Protein AF-A0A7K6AFL2-F1 (afdb_monomer)

Mean predicted aligned error: 3.02 Å

Organism: Onychorhynchus coronatus (NCBI:txid360224)

pLDDT: mean 95.3, std 4.31, range [72.88, 98.69]

Secondary structure (DSSP, 8-state):
-HHHHHHHHHHHHHTT-SEEEEE-TT-----TTHHHHHHHT--SEE------STT--SEES-B-TTS-B---TTHHHHHTTSS-S----SEE-SEEEEETTSGGGGG--SSS--

Radius of gyration: 14.6 Å; Cα contacts (8 Å, |Δi|>4): 132; chains: 1; bounding box: 33×28×31 Å

Structure (mmCIF, N/CA/C/O backbone):
data_AF-A0A7K6AFL2-F1
#
_entry.id   AF-A0A7K6AFL2-F1
#
loop_
_atom_site.group_PDB
_atom_site.id
_atom_site.type_symbol
_atom_site.label_atom_id
_atom_site.label_alt_id
_atom_site.label_comp_id
_atom_site.label_asym_id
_atom_site.label_entity_id
_atom_site.label_seq_id
_atom_site.pdbx_PDB_ins_code
_atom_site.Cartn_x
_atom_site.Cartn_y
_atom_site.Cartn_z
_atom_site.occupancy
_atom_site.B_iso_or_equiv
_atom_site.auth_seq_id
_atom_site.auth_comp_id
_atom_site.auth_asym_id
_atom_site.auth_atom_id
_atom_site.pdbx_PDB_model_num
ATOM 1 N N . VAL A 1 1 ? 6.736 14.160 7.336 1.00 81.75 1 VAL A N 1
ATOM 2 C CA . VAL A 1 1 ? 5.771 13.287 6.616 1.00 81.75 1 VAL A CA 1
ATOM 3 C C . VAL A 1 1 ? 5.191 12.183 7.500 1.00 81.75 1 VAL A C 1
ATOM 5 O O . VAL A 1 1 ? 3.976 12.092 7.558 1.00 81.75 1 VAL A O 1
ATOM 8 N N . MET A 1 2 ? 5.988 11.381 8.224 1.00 93.44 2 MET A N 1
ATOM 9 C CA . MET A 1 2 ? 5.443 10.270 9.039 1.00 93.44 2 MET A CA 1
ATOM 10 C C . MET A 1 2 ? 4.409 10.698 10.095 1.00 93.44 2 MET A C 1
ATOM 12 O O . M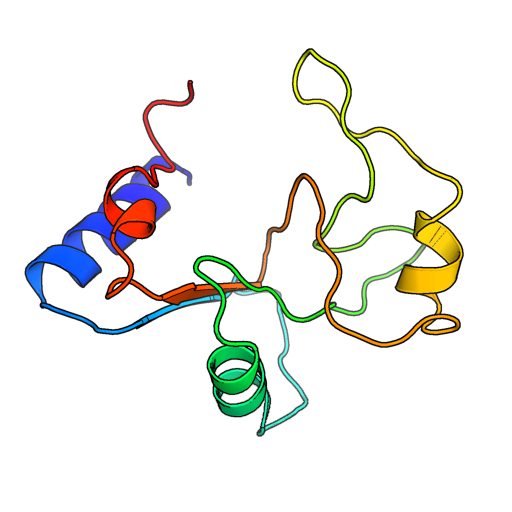ET A 1 2 ? 3.398 10.026 10.249 1.00 93.44 2 MET A O 1
ATOM 16 N N . ARG A 1 3 ? 4.593 11.860 10.738 1.00 96.19 3 ARG A N 1
ATOM 17 C CA . ARG A 1 3 ? 3.586 12.448 11.641 1.00 96.19 3 ARG A CA 1
ATOM 18 C C . ARG A 1 3 ? 2.236 12.702 10.960 1.00 96.19 3 ARG A C 1
ATOM 20 O O . ARG A 1 3 ? 1.217 12.324 11.508 1.00 96.19 3 ARG A O 1
ATOM 27 N N . LEU A 1 4 ? 2.233 13.240 9.739 1.00 96.31 4 LEU A N 1
ATOM 28 C CA . LEU A 1 4 ? 0.999 13.482 8.979 1.00 96.31 4 LEU A CA 1
ATOM 29 C C . LEU A 1 4 ? 0.300 12.168 8.596 1.00 96.31 4 LEU A C 1
ATOM 31 O O . LEU A 1 4 ? -0.922 12.081 8.644 1.00 96.31 4 LEU A O 1
ATOM 35 N N . ARG A 1 5 ? 1.065 11.118 8.253 1.00 96.38 5 ARG A N 1
ATOM 36 C CA . ARG A 1 5 ? 0.492 9.779 8.024 1.00 96.38 5 ARG A CA 1
ATOM 37 C C . ARG A 1 5 ? -0.108 9.191 9.303 1.00 96.38 5 ARG A C 1
ATOM 39 O O . ARG A 1 5 ? -1.152 8.553 9.230 1.00 96.38 5 ARG A O 1
ATOM 46 N N . GLN A 1 6 ? 0.517 9.430 10.458 1.00 97.69 6 GLN A N 1
ATOM 47 C CA . GLN A 1 6 ? -0.046 9.046 11.753 1.00 97.69 6 GLN A CA 1
ATOM 48 C C . GLN A 1 6 ? -1.343 9.805 12.050 1.00 97.69 6 GLN A C 1
ATOM 50 O O . GLN A 1 6 ? -2.332 9.181 12.405 1.00 97.69 6 GLN A O 1
ATOM 55 N N . GLU A 1 7 ? -1.365 11.124 11.861 1.00 98.00 7 GLU A N 1
ATOM 56 C CA . GLU A 1 7 ? -2.561 11.953 12.068 1.00 98.00 7 GLU A CA 1
ATOM 57 C C . GLU A 1 7 ? -3.722 11.499 11.169 1.00 98.00 7 GLU A C 1
ATOM 59 O O . GLU A 1 7 ? -4.847 11.367 11.644 1.00 98.00 7 GLU A O 1
ATOM 64 N N . ALA A 1 8 ? -3.449 11.162 9.904 1.00 97.94 8 ALA A N 1
ATOM 65 C CA . ALA A 1 8 ? -4.449 10.591 9.001 1.00 97.94 8 ALA A CA 1
ATOM 66 C C . ALA A 1 8 ? -4.963 9.215 9.471 1.00 97.94 8 ALA A C 1
ATOM 68 O O . ALA A 1 8 ? -6.159 8.940 9.368 1.00 97.94 8 ALA A O 1
ATOM 69 N N . LEU A 1 9 ? -4.082 8.358 10.001 1.00 98.06 9 LEU A N 1
ATOM 70 C CA . LEU A 1 9 ? -4.464 7.061 10.564 1.00 98.06 9 LEU A CA 1
ATOM 71 C C . LEU A 1 9 ? -5.369 7.221 11.794 1.00 98.06 9 LEU A C 1
ATOM 73 O O . LEU A 1 9 ? -6.395 6.546 11.883 1.00 98.06 9 LEU A O 1
A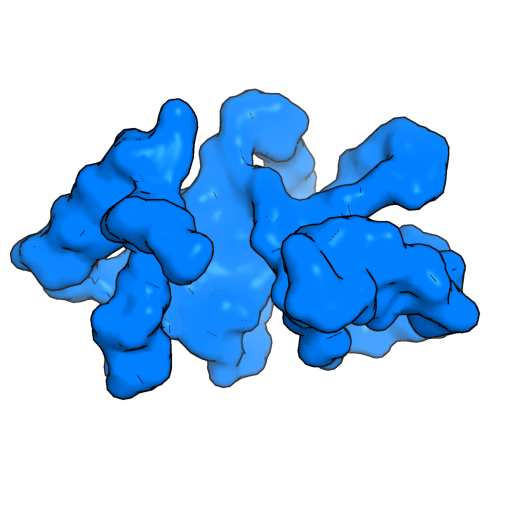TOM 77 N N . GLU A 1 10 ? -5.027 8.127 12.711 1.00 98.12 10 GLU A N 1
ATOM 78 C CA . GLU A 1 10 ? -5.855 8.412 13.888 1.00 98.12 10 GLU A CA 1
ATOM 79 C C . GLU A 1 10 ? -7.198 9.039 13.508 1.00 98.12 10 GLU A C 1
ATOM 81 O O . GLU A 1 10 ? -8.234 8.633 14.032 1.00 98.12 10 GLU A O 1
ATOM 86 N N . ALA A 1 11 ? -7.211 9.965 12.546 1.00 98.44 11 ALA A N 1
ATOM 87 C CA . ALA A 1 11 ? -8.450 10.551 12.044 1.00 98.44 11 ALA A CA 1
ATOM 88 C C . ALA A 1 11 ? -9.377 9.485 11.436 1.00 98.44 11 ALA A C 1
ATOM 90 O O . ALA A 1 11 ? -10.563 9.444 11.760 1.00 98.44 11 ALA A O 1
ATOM 91 N N . ALA A 1 12 ? -8.841 8.574 10.617 1.00 98.31 12 ALA A N 1
ATOM 92 C CA . ALA A 1 12 ? -9.622 7.485 10.030 1.00 98.31 12 ALA A CA 1
ATOM 93 C C . ALA A 1 12 ? -10.209 6.544 11.097 1.00 98.31 12 ALA A C 1
ATOM 95 O O . ALA A 1 12 ? -11.376 6.159 11.003 1.00 98.31 12 ALA A O 1
ATOM 96 N N . ARG A 1 13 ? -9.431 6.219 12.141 1.00 97.56 13 ARG A N 1
ATOM 97 C CA . ARG A 1 13 ? -9.910 5.440 13.296 1.00 97.56 13 ARG A CA 1
ATOM 98 C C . ARG A 1 13 ? -11.019 6.173 14.049 1.00 97.56 13 ARG A C 1
ATOM 100 O O . ARG A 1 13 ? -12.043 5.567 14.344 1.00 97.56 13 ARG A O 1
ATOM 107 N N . ALA A 1 14 ? -10.848 7.467 14.320 1.00 98.00 14 ALA A N 1
ATOM 108 C CA . ALA A 1 14 ? -11.837 8.287 15.022 1.00 98.00 14 ALA A CA 1
ATOM 109 C C . ALA A 1 14 ? -13.150 8.439 14.235 1.00 98.00 14 ALA A C 1
ATOM 111 O O . ALA A 1 14 ? -14.220 8.515 14.831 1.00 98.00 14 ALA A O 1
ATOM 112 N N . MET A 1 15 ? -13.072 8.431 12.903 1.00 97.62 15 MET A N 1
ATOM 113 C CA . MET A 1 15 ? -14.223 8.458 11.994 1.00 97.62 15 MET A CA 1
ATOM 114 C C . MET A 1 15 ? -14.893 7.091 11.787 1.00 97.62 15 MET A C 1
ATOM 116 O O . MET A 1 15 ? -15.857 7.008 11.030 1.00 97.62 15 MET A O 1
ATOM 120 N N . TRP A 1 16 ? -14.373 6.026 12.405 1.00 96.44 16 TRP A N 1
ATOM 121 C CA . TRP A 1 16 ? -14.835 4.645 12.215 1.00 96.44 16 TRP A CA 1
ATOM 122 C C . TRP A 1 16 ? -14.801 4.211 10.743 1.00 96.44 16 TRP A C 1
ATOM 124 O O . TRP A 1 16 ? -15.693 3.519 10.256 1.00 96.44 16 TRP A O 1
ATOM 134 N N . ALA A 1 17 ? -13.766 4.633 10.013 1.00 98.19 17 ALA A N 1
ATOM 135 C CA . ALA A 1 17 ? -13.569 4.198 8.640 1.00 98.19 17 ALA A CA 1
ATOM 136 C C . ALA A 1 17 ? -13.206 2.705 8.600 1.00 98.19 17 ALA A C 1
ATOM 138 O O . ALA A 1 17 ? -12.305 2.259 9.308 1.00 98.19 17 ALA A O 1
ATOM 139 N N . ASP A 1 18 ? -13.849 1.943 7.714 1.00 98.25 18 ASP A N 1
ATOM 140 C CA . ASP A 1 18 ? -13.510 0.530 7.493 1.00 98.25 18 ASP A CA 1
ATOM 141 C C . ASP A 1 18 ? -12.132 0.361 6.839 1.00 98.25 18 ASP A C 1
ATOM 143 O O . ASP A 1 18 ? -11.400 -0.596 7.103 1.00 98.25 18 ASP A O 1
ATOM 147 N N . TYR A 1 19 ? -11.778 1.307 5.969 1.00 98.44 19 TYR A N 1
ATOM 148 C CA . TYR A 1 19 ? -10.565 1.283 5.171 1.00 98.44 19 TYR A CA 1
ATOM 149 C C . TYR A 1 19 ? -9.914 2.662 5.103 1.00 98.44 19 TYR A C 1
ATOM 151 O O . TYR A 1 19 ? -10.598 3.684 5.065 1.00 98.44 19 TYR A O 1
ATOM 159 N N . LEU A 1 20 ? -8.585 2.680 4.996 1.00 98.44 20 LEU A N 1
ATOM 160 C CA . LEU A 1 20 ? -7.799 3.882 4.719 1.00 98.44 20 LEU A CA 1
ATOM 161 C C . LEU A 1 20 ? -6.854 3.618 3.546 1.00 98.44 20 LEU A C 1
ATOM 163 O O . LEU A 1 20 ? -5.969 2.767 3.635 1.00 98.44 20 LEU A O 1
ATOM 167 N N . LEU A 1 21 ? -7.037 4.351 2.447 1.00 98.31 21 LEU A N 1
ATOM 168 C CA . LEU A 1 21 ? -6.142 4.315 1.292 1.00 98.31 21 LEU A CA 1
ATOM 169 C C . LEU A 1 21 ? -5.151 5.478 1.378 1.00 98.31 21 LEU A C 1
ATOM 171 O O . LEU A 1 21 ? -5.537 6.638 1.256 1.00 98.31 21 LEU A O 1
ATOM 175 N N . PHE A 1 22 ? -3.868 5.162 1.528 1.00 98.00 22 PHE A N 1
ATOM 176 C CA . PHE A 1 22 ? -2.798 6.123 1.286 1.00 98.00 22 PHE A CA 1
ATOM 177 C C . PHE A 1 22 ? -2.455 6.141 -0.202 1.00 98.00 22 PHE A C 1
ATOM 179 O O . PHE A 1 22 ? -2.277 5.085 -0.814 1.00 98.00 22 PHE A O 1
ATOM 186 N N . LEU A 1 23 ? -2.339 7.343 -0.761 1.00 97.31 23 LEU A N 1
ATOM 187 C CA . LEU A 1 23 ? -1.95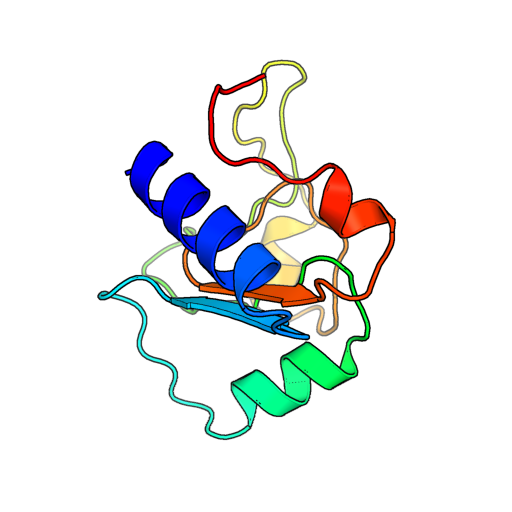8 7.591 -2.145 1.00 97.31 23 LEU A CA 1
ATOM 188 C C . LEU A 1 23 ? -1.038 8.815 -2.187 1.00 97.31 23 LEU A C 1
ATOM 190 O O . LEU A 1 23 ? -1.495 9.936 -1.971 1.00 97.31 23 LEU A O 1
ATOM 194 N N . ASP A 1 24 ? 0.251 8.594 -2.436 1.00 96.00 24 ASP A N 1
ATOM 195 C CA . ASP A 1 24 ? 1.192 9.695 -2.656 1.00 96.00 24 ASP A CA 1
ATOM 196 C C . ASP A 1 24 ? 0.860 10.441 -3.969 1.00 96.00 24 ASP A C 1
ATOM 198 O O . ASP A 1 24 ? 0.350 9.857 -4.928 1.00 96.00 24 ASP A O 1
ATOM 202 N N . ALA A 1 25 ? 1.120 11.752 -3.997 1.00 95.38 25 ALA A N 1
ATOM 203 C CA . ALA A 1 25 ? 0.660 12.663 -5.053 1.00 95.38 25 ALA A CA 1
ATOM 204 C C . ALA A 1 25 ? 1.289 12.409 -6.438 1.00 95.38 25 ALA A C 1
ATOM 206 O O . ALA A 1 25 ? 0.765 12.871 -7.449 1.00 95.38 25 ALA A O 1
ATOM 207 N N . ASP A 1 26 ? 2.407 11.691 -6.488 1.00 94.00 26 ASP A N 1
ATOM 208 C CA . ASP A 1 26 ? 3.123 11.301 -7.702 1.00 94.00 26 ASP A CA 1
ATOM 209 C C . ASP A 1 26 ? 2.699 9.924 -8.248 1.00 94.00 26 ASP A C 1
ATOM 211 O O . ASP A 1 26 ? 3.200 9.489 -9.290 1.00 94.00 26 ASP A O 1
ATOM 215 N N . ASN A 1 27 ? 1.737 9.252 -7.606 1.00 95.12 27 ASN A N 1
ATOM 216 C CA . ASN A 1 27 ? 1.225 7.962 -8.060 1.00 95.12 27 ASN A CA 1
ATOM 217 C C . ASN A 1 27 ? -0.013 8.132 -8.943 1.00 95.12 27 ASN A C 1
ATOM 219 O O . ASN A 1 27 ? -1.072 8.57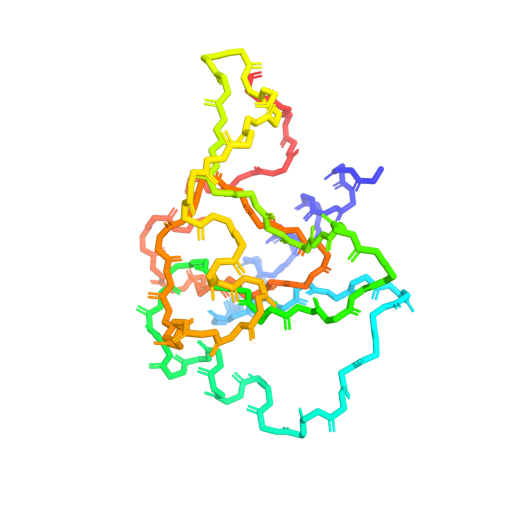1 -8.495 1.00 95.12 27 ASN A O 1
ATOM 223 N N . VAL A 1 28 ? 0.088 7.680 -10.192 1.00 95.62 28 VAL A N 1
ATOM 224 C CA . VAL A 1 28 ? -1.031 7.686 -11.141 1.00 95.62 28 VAL A CA 1
ATOM 225 C C . VAL A 1 28 ? -1.654 6.294 -11.20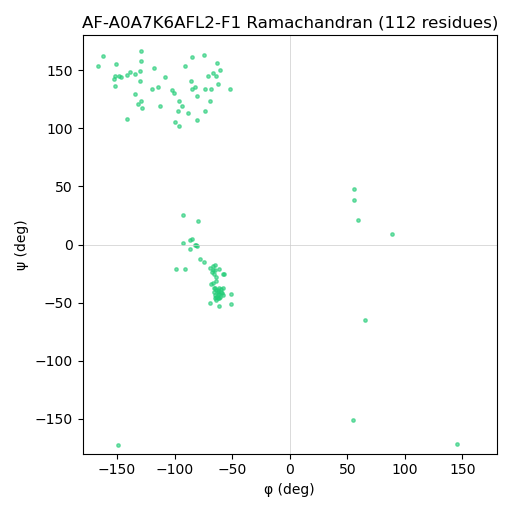8 1.00 95.62 28 VAL A C 1
ATOM 227 O O . VAL A 1 28 ? -1.094 5.3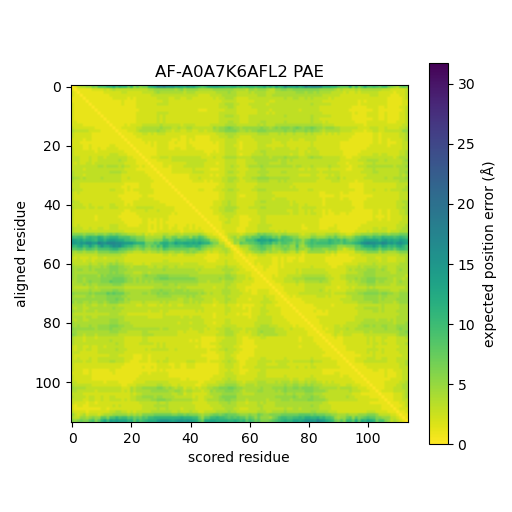73 -11.806 1.00 95.62 28 VAL A O 1
ATOM 230 N N . LEU A 1 29 ? -2.829 6.132 -10.599 1.00 96.50 29 LEU A N 1
ATOM 231 C CA . LEU A 1 29 ? -3.610 4.900 -10.701 1.00 96.50 29 LEU A CA 1
ATOM 232 C C . LEU A 1 29 ? -4.379 4.887 -12.025 1.00 96.50 29 LEU A C 1
ATOM 234 O O . LEU A 1 29 ? -5.352 5.612 -12.198 1.00 96.50 29 LEU A O 1
ATOM 238 N N . THR A 1 30 ? -3.940 4.051 -12.963 1.00 97.00 30 THR A N 1
ATOM 239 C CA . THR A 1 30 ? -4.573 3.918 -14.286 1.00 97.00 30 THR A CA 1
ATOM 240 C C . THR A 1 30 ? -5.651 2.839 -14.336 1.00 97.00 30 THR A C 1
ATOM 242 O O . THR A 1 30 ? -6.504 2.865 -15.217 1.00 97.00 30 THR A O 1
ATOM 245 N N . ASN A 1 31 ? -5.628 1.885 -13.402 1.00 97.31 31 ASN A N 1
ATOM 246 C CA . ASN A 1 31 ? -6.635 0.835 -13.314 1.00 97.31 31 ASN A CA 1
ATOM 247 C C . ASN A 1 31 ? -7.816 1.304 -12.435 1.00 97.31 31 ASN A C 1
ATOM 249 O O . ASN A 1 31 ? -7.625 1.440 -11.219 1.00 97.31 31 ASN A O 1
ATOM 253 N N . PRO A 1 32 ? -9.027 1.501 -12.995 1.00 97.56 32 PRO A N 1
ATOM 254 C CA . PRO A 1 32 ? -10.189 1.963 -12.232 1.00 97.56 32 PRO A CA 1
ATOM 255 C C . PRO A 1 32 ? -10.655 0.954 -11.170 1.00 97.56 32 PRO A C 1
ATOM 257 O O . PRO A 1 32 ? -11.258 1.343 -10.174 1.00 97.56 32 PRO A O 1
ATOM 260 N N . ASP A 1 33 ? -10.318 -0.331 -11.319 1.00 98.19 33 ASP A N 1
ATOM 261 C CA . ASP A 1 33 ? -10.663 -1.380 -10.357 1.00 98.19 33 ASP A CA 1
ATOM 262 C C . ASP A 1 33 ? -9.708 -1.456 -9.151 1.00 98.19 33 ASP A C 1
ATOM 264 O O . ASP A 1 33 ? -9.896 -2.309 -8.283 1.00 98.19 33 ASP A O 1
ATOM 268 N N . THR A 1 34 ? -8.675 -0.603 -9.070 1.00 97.94 34 THR A N 1
ATOM 269 C CA . THR A 1 34 ? -7.596 -0.728 -8.067 1.00 97.94 34 THR A CA 1
ATOM 270 C C . THR A 1 34 ? -8.128 -0.879 -6.642 1.00 97.94 34 THR A C 1
ATOM 272 O O . THR A 1 34 ? -7.756 -1.830 -5.961 1.00 97.94 34 THR A O 1
ATOM 275 N N . LEU A 1 35 ? -9.024 0.006 -6.189 1.00 98.06 35 LEU A N 1
ATOM 276 C CA . LEU A 1 35 ? -9.549 -0.052 -4.821 1.00 98.06 35 LEU A CA 1
ATOM 277 C C . LEU A 1 35 ? -10.303 -1.363 -4.553 1.00 98.06 35 LEU A C 1
ATOM 279 O O . LEU A 1 35 ? -10.044 -2.030 -3.553 1.00 98.06 35 LEU A O 1
ATOM 283 N N . ARG A 1 36 ? -11.178 -1.772 -5.480 1.00 98.38 36 ARG A N 1
ATOM 284 C CA . ARG A 1 36 ? -11.963 -3.009 -5.375 1.00 98.38 36 ARG A CA 1
ATOM 285 C C . ARG A 1 36 ? -11.065 -4.245 -5.328 1.00 98.38 36 ARG A C 1
ATOM 287 O O . ARG A 1 36 ? -11.306 -5.144 -4.527 1.00 98.38 36 ARG A O 1
ATOM 294 N N . LEU A 1 37 ? -10.026 -4.283 -6.163 1.00 98.38 37 LEU A N 1
ATOM 295 C CA . LEU A 1 37 ? -9.053 -5.376 -6.188 1.00 98.38 37 LEU A CA 1
ATOM 296 C C . LEU A 1 37 ? -8.263 -5.449 -4.877 1.00 98.38 37 LEU A C 1
ATOM 298 O O . LEU A 1 37 ? -8.125 -6.533 -4.320 1.00 98.38 37 LEU A O 1
ATOM 302 N N . LEU A 1 38 ? -7.811 -4.311 -4.340 1.00 98.50 38 LEU A N 1
ATOM 303 C CA . LEU A 1 38 ? -7.115 -4.269 -3.050 1.00 98.50 38 LEU A CA 1
ATOM 304 C C . LEU A 1 38 ? -8.013 -4.746 -1.900 1.00 98.50 38 LEU A C 1
ATOM 306 O O . LEU A 1 38 ? -7.569 -5.524 -1.060 1.00 98.50 38 LEU A O 1
ATOM 310 N N . MET A 1 39 ? -9.285 -4.339 -1.874 1.00 98.38 39 MET A N 1
ATOM 311 C CA . MET A 1 39 ? -10.244 -4.819 -0.871 1.00 98.38 39 MET A CA 1
ATOM 312 C C . MET A 1 39 ? -10.466 -6.337 -0.973 1.00 98.38 39 MET A C 1
ATOM 314 O O . MET A 1 39 ? -10.536 -7.013 0.055 1.00 98.38 39 MET A O 1
ATOM 318 N N . ALA A 1 40 ? -10.529 -6.879 -2.195 1.00 98.25 40 ALA A N 1
ATOM 319 C CA . ALA A 1 40 ? -10.742 -8.305 -2.449 1.00 98.25 40 ALA A CA 1
ATOM 320 C C . ALA A 1 40 ? -9.581 -9.201 -1.975 1.00 98.25 40 ALA A C 1
ATOM 322 O O . ALA A 1 40 ? -9.815 -10.358 -1.633 1.00 98.25 40 ALA A O 1
ATOM 323 N N . GLU A 1 41 ? -8.352 -8.676 -1.882 1.00 97.94 41 GLU A N 1
ATOM 324 C CA . GLU A 1 41 ? -7.198 -9.418 -1.340 1.00 97.94 41 GLU A CA 1
ATOM 325 C C . GLU A 1 41 ? -7.343 -9.760 0.151 1.00 97.94 41 GLU A C 1
ATOM 327 O O . GLU A 1 41 ? -6.654 -10.651 0.659 1.00 97.94 41 GLU A O 1
ATOM 332 N N . ASN A 1 42 ? -8.248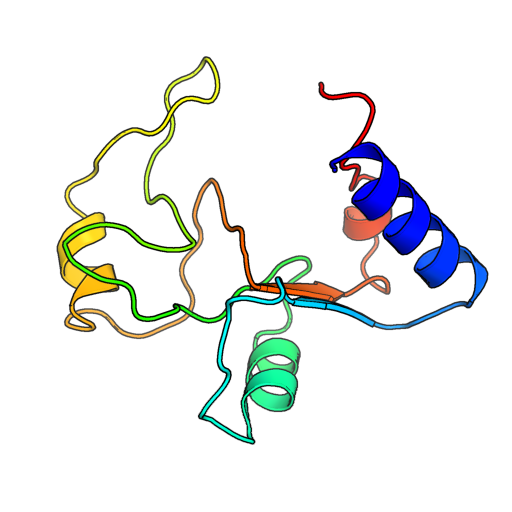 -9.075 0.862 1.00 97.12 42 ASN A N 1
ATOM 333 C CA . ASN A 1 42 ? -8.631 -9.402 2.232 1.00 97.12 42 ASN A CA 1
ATOM 334 C C . ASN A 1 42 ? -7.420 -9.454 3.197 1.00 97.12 42 ASN A C 1
ATOM 336 O O . ASN A 1 42 ? -7.250 -10.401 3.974 1.00 97.12 42 ASN A O 1
ATOM 340 N N . ARG A 1 43 ? -6.551 -8.432 3.144 1.00 97.75 43 ARG A N 1
ATOM 341 C CA . ARG A 1 43 ? -5.342 -8.285 3.986 1.00 97.75 43 ARG A CA 1
ATOM 342 C C . ARG A 1 43 ? -5.405 -7.036 4.865 1.00 97.75 43 ARG A C 1
ATOM 344 O O . ARG A 1 43 ? -6.029 -6.051 4.501 1.00 97.75 43 ARG A O 1
ATOM 351 N N . THR A 1 44 ? -4.741 -7.059 6.027 1.00 97.88 44 THR A N 1
ATOM 352 C CA . THR A 1 44 ? -4.614 -5.871 6.903 1.00 97.88 44 THR A CA 1
ATOM 353 C C . THR A 1 44 ? -3.925 -4.712 6.196 1.00 97.88 44 THR A C 1
ATOM 355 O O . THR A 1 44 ? -4.342 -3.572 6.350 1.00 97.88 44 THR A O 1
ATOM 358 N N . VAL A 1 45 ? -2.884 -5.020 5.421 1.00 98.31 45 VAL A N 1
ATOM 359 C CA . VAL A 1 45 ? -2.131 -4.073 4.600 1.00 98.31 45 VAL A CA 1
ATOM 360 C C . VAL A 1 45 ? -1.944 -4.709 3.233 1.00 98.31 45 VAL A C 1
ATOM 362 O O . VAL A 1 45 ? -1.502 -5.858 3.147 1.00 98.31 45 VAL A O 1
ATOM 365 N N . VAL A 1 46 ? -2.267 -3.980 2.172 1.00 98.56 46 VAL A N 1
ATOM 366 C CA . VAL A 1 46 ? -2.035 -4.416 0.791 1.00 98.56 46 VAL A CA 1
ATOM 367 C C . VAL A 1 46 ? -1.707 -3.216 -0.084 1.00 98.56 46 VAL A C 1
ATOM 369 O O . VAL A 1 46 ? -2.244 -2.131 0.107 1.00 98.56 46 VAL A O 1
ATOM 372 N N . ALA A 1 47 ? -0.813 -3.402 -1.047 1.00 98.50 47 ALA A N 1
ATOM 373 C CA . ALA A 1 47 ? -0.408 -2.365 -1.983 1.00 98.50 47 ALA A CA 1
ATOM 374 C C . ALA A 1 47 ? -0.489 -2.897 -3.418 1.00 98.50 47 ALA A C 1
ATOM 376 O O . ALA A 1 47 ? -0.111 -4.049 -3.656 1.00 98.50 47 ALA A O 1
ATOM 377 N N . PRO A 1 48 ? -0.936 -2.084 -4.389 1.00 97.75 48 PRO A N 1
ATOM 378 C CA . PRO A 1 48 ? -0.774 -2.422 -5.790 1.00 97.75 48 PRO A CA 1
ATOM 379 C C . PRO A 1 48 ? 0.706 -2.284 -6.157 1.00 97.75 48 PRO A C 1
ATOM 381 O O . PRO A 1 48 ? 1.395 -1.392 -5.661 1.00 97.75 48 PRO A O 1
ATOM 384 N N . MET A 1 49 ? 1.210 -3.134 -7.050 1.00 96.75 49 MET A N 1
ATOM 385 C CA . MET A 1 49 ? 2.541 -2.911 -7.612 1.00 96.75 49 MET A CA 1
ATOM 386 C C . MET A 1 49 ? 2.483 -1.745 -8.602 1.00 96.75 49 MET A C 1
ATOM 388 O O . MET A 1 49 ? 1.850 -1.864 -9.655 1.00 96.75 49 MET A O 1
ATOM 392 N N . LEU A 1 50 ? 3.168 -0.650 -8.276 1.00 95.62 50 LEU A N 1
ATOM 393 C CA . LEU A 1 50 ? 3.288 0.517 -9.145 1.00 95.62 50 LEU A CA 1
ATOM 394 C C . LEU A 1 50 ? 4.442 0.334 -10.132 1.00 95.62 50 LEU A C 1
ATOM 396 O O . LEU A 1 50 ? 5.511 -0.176 -9.781 1.00 95.62 50 LEU A O 1
ATOM 400 N N . ASP A 1 51 ? 4.235 0.774 -11.370 1.00 90.94 51 ASP A N 1
ATOM 401 C CA . ASP A 1 51 ? 5.316 0.860 -12.344 1.00 90.94 51 ASP A CA 1
ATOM 402 C C . ASP A 1 51 ? 6.131 2.134 -12.111 1.00 90.94 51 ASP A C 1
ATOM 404 O O . ASP A 1 51 ? 5.598 3.238 -12.066 1.00 90.94 51 ASP A O 1
ATOM 408 N N . SER A 1 52 ? 7.447 1.977 -11.987 1.00 87.31 52 SER A N 1
ATOM 409 C CA . SER A 1 52 ? 8.393 3.086 -11.865 1.00 87.31 52 SER A CA 1
ATOM 410 C C . SER A 1 52 ? 9.530 2.948 -12.873 1.00 87.31 52 SER A C 1
ATOM 412 O O . SER A 1 52 ? 9.750 1.880 -13.456 1.00 87.31 52 SER A O 1
ATOM 414 N N . ARG A 1 53 ? 10.305 4.022 -13.049 1.00 81.75 53 ARG A N 1
ATOM 415 C CA . ARG A 1 53 ? 11.526 3.985 -13.862 1.00 81.75 53 ARG A CA 1
ATOM 416 C C . ARG A 1 53 ? 12.565 3.045 -13.231 1.00 81.75 53 ARG A C 1
ATOM 418 O O . ARG A 1 53 ? 12.688 2.968 -12.007 1.00 81.75 53 ARG A O 1
ATOM 425 N N . ALA A 1 54 ? 13.333 2.366 -14.086 1.00 83.88 54 ALA A N 1
ATOM 426 C CA . ALA A 1 54 ? 14.399 1.435 -13.710 1.00 83.88 54 ALA A CA 1
ATOM 427 C C . ALA A 1 54 ? 13.938 0.305 -12.757 1.00 83.88 54 ALA A C 1
ATOM 429 O O . ALA A 1 54 ? 12.798 -0.152 -12.806 1.00 83.88 54 ALA A O 1
ATOM 430 N N . ALA A 1 55 ? 14.851 -0.190 -11.919 1.00 78.94 55 ALA A N 1
ATOM 431 C CA . ALA A 1 55 ? 14.622 -1.300 -10.995 1.00 78.94 55 ALA A CA 1
ATOM 432 C C . ALA A 1 55 ? 14.168 -0.849 -9.593 1.00 78.94 55 ALA A C 1
ATOM 434 O O . ALA A 1 55 ? 14.427 -1.564 -8.625 1.00 78.94 55 ALA A O 1
ATOM 435 N N . TYR A 1 56 ? 13.548 0.329 -9.484 1.00 83.38 56 TYR A N 1
ATOM 436 C CA . TYR A 1 56 ? 12.858 0.764 -8.270 1.00 83.38 56 TYR A CA 1
ATOM 437 C C . TYR A 1 56 ? 11.425 0.207 -8.249 1.00 83.38 56 TYR A C 1
ATOM 439 O O . TYR A 1 56 ? 10.903 -0.262 -9.266 1.00 83.38 56 TYR A O 1
ATOM 447 N N . SER A 1 57 ? 10.816 0.184 -7.065 1.00 90.56 57 SER A N 1
ATOM 448 C CA . SER A 1 57 ? 9.426 -0.229 -6.864 1.00 90.56 57 SER A CA 1
ATOM 449 C C . SER A 1 57 ? 8.897 0.252 -5.518 1.00 90.56 57 SER A C 1
ATOM 451 O O . SER A 1 57 ? 9.660 0.530 -4.589 1.00 90.56 57 SER A O 1
ATOM 453 N N . ASN A 1 58 ? 7.574 0.262 -5.383 1.00 95.94 58 ASN A N 1
ATOM 454 C CA . ASN A 1 58 ? 6.874 0.606 -4.149 1.00 95.94 58 ASN A CA 1
ATOM 455 C C . ASN A 1 58 ? 6.819 -0.544 -3.113 1.00 95.94 58 ASN A C 1
ATOM 457 O O . ASN A 1 58 ? 5.975 -0.556 -2.224 1.00 95.94 58 ASN A O 1
ATOM 461 N N . PHE A 1 59 ? 7.713 -1.530 -3.233 1.00 96.75 59 PHE A N 1
ATOM 462 C CA . PHE A 1 59 ? 7.822 -2.689 -2.345 1.00 96.75 59 PHE A CA 1
ATOM 463 C C . PHE A 1 59 ? 9.263 -3.204 -2.290 1.00 96.75 59 PHE A C 1
AT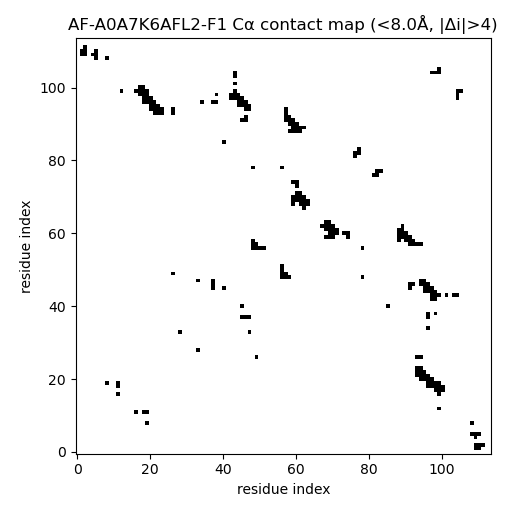OM 465 O O . PHE A 1 59 ? 10.017 -3.040 -3.258 1.00 96.75 59 PHE A O 1
ATOM 472 N N . TRP A 1 60 ? 9.627 -3.887 -1.202 1.00 96.56 60 TRP A N 1
ATOM 473 C CA . TRP A 1 60 ? 10.907 -4.592 -1.049 1.00 96.56 60 TRP A CA 1
ATOM 474 C C . TRP A 1 60 ? 10.686 -6.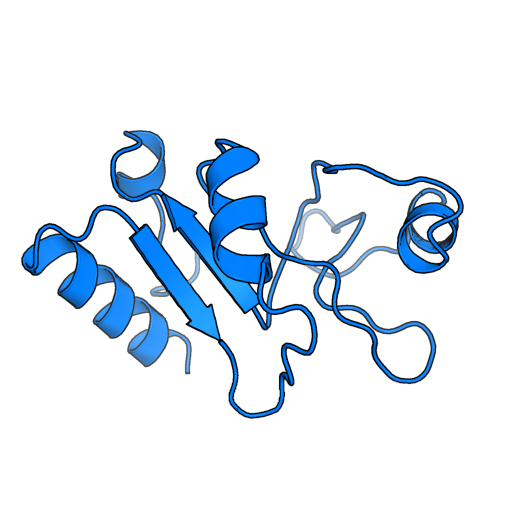086 -0.826 1.00 96.56 60 TRP A C 1
ATOM 476 O O . TRP A 1 60 ? 9.910 -6.456 0.038 1.00 96.56 60 TRP A O 1
ATOM 486 N N . CYS A 1 61 ? 11.422 -6.964 -1.515 1.00 96.31 61 CYS A N 1
ATOM 487 C CA . CYS A 1 61 ? 11.363 -8.416 -1.261 1.00 96.31 61 CYS A CA 1
ATOM 488 C C . CYS A 1 61 ? 12.315 -8.899 -0.155 1.00 96.31 61 CYS A C 1
ATOM 490 O O . CYS A 1 61 ? 12.441 -10.103 0.063 1.00 96.31 61 CYS A O 1
ATOM 492 N N . GLY A 1 62 ? 13.030 -7.993 0.507 1.00 96.12 62 GLY A N 1
ATOM 493 C CA . GLY A 1 62 ? 13.972 -8.327 1.562 1.00 96.12 62 GLY A CA 1
ATOM 494 C C . GLY A 1 62 ? 14.380 -7.097 2.353 1.00 96.12 62 GLY A C 1
ATOM 495 O O . GLY A 1 62 ? 14.367 -5.978 1.842 1.00 96.12 62 GLY A O 1
ATOM 496 N N . MET A 1 63 ? 14.754 -7.338 3.604 1.00 96.75 63 MET A N 1
ATOM 497 C CA . MET A 1 63 ? 15.199 -6.317 4.539 1.00 96.75 63 MET A CA 1
ATOM 498 C C . MET A 1 63 ? 16.350 -6.875 5.383 1.00 96.75 63 MET A C 1
ATOM 500 O O . MET A 1 63 ? 16.397 -8.084 5.639 1.00 96.75 63 MET A O 1
ATOM 504 N N . THR A 1 64 ? 17.307 -6.032 5.760 1.00 95.56 64 THR A N 1
ATOM 505 C CA . THR A 1 64 ? 18.330 -6.370 6.758 1.00 95.56 64 THR A CA 1
ATOM 506 C C . THR A 1 64 ? 17.712 -6.362 8.163 1.00 95.56 64 THR A C 1
ATOM 508 O O . THR A 1 64 ? 16.647 -5.771 8.351 1.00 95.56 64 THR A O 1
ATOM 511 N N . PRO A 1 65 ? 18.358 -6.968 9.178 1.00 94.19 65 PRO A N 1
ATOM 512 C CA . PRO A 1 65 ? 17.882 -6.879 10.562 1.00 94.19 65 PRO A CA 1
ATOM 513 C C . PRO A 1 65 ? 17.745 -5.436 11.076 1.00 94.19 65 PRO A C 1
ATOM 515 O O . PRO A 1 65 ? 16.931 -5.176 11.949 1.00 94.19 65 PRO A O 1
ATOM 518 N N . GLN A 1 66 ? 18.509 -4.497 10.508 1.00 93.12 66 GLN A N 1
ATOM 519 C CA . GLN A 1 66 ? 18.474 -3.069 10.842 1.00 93.12 66 GLN A CA 1
ATOM 520 C C . GLN A 1 66 ? 17.387 -2.287 10.081 1.00 93.12 66 GLN A C 1
ATOM 522 O O . GLN A 1 66 ? 17.346 -1.066 10.175 1.00 93.12 66 GLN A O 1
ATOM 527 N N . GLY A 1 67 ? 16.543 -2.951 9.285 1.00 92.06 67 GLY A N 1
ATOM 528 C CA . GLY A 1 67 ? 15.443 -2.290 8.578 1.00 92.06 67 GLY A CA 1
ATOM 529 C C . GLY A 1 67 ? 15.791 -1.724 7.196 1.00 92.06 67 GLY A C 1
ATOM 530 O O . GLY A 1 67 ? 14.970 -1.035 6.596 1.00 92.06 67 GLY A O 1
ATOM 531 N N . TYR A 1 68 ? 16.978 -2.011 6.651 1.00 93.50 68 TYR A N 1
ATOM 532 C CA . TYR A 1 68 ? 17.392 -1.493 5.341 1.00 93.50 68 TYR A CA 1
ATOM 533 C C . TYR A 1 68 ? 17.018 -2.432 4.201 1.00 93.50 68 TYR A C 1
ATOM 535 O O . TYR A 1 68 ? 16.932 -3.647 4.370 1.00 93.50 68 TYR A O 1
ATOM 543 N N . TYR A 1 69 ? 16.849 -1.869 3.007 1.00 94.12 69 TYR A N 1
ATOM 544 C CA . TYR A 1 69 ? 16.596 -2.628 1.789 1.00 94.12 69 TYR A CA 1
ATOM 545 C C . TYR A 1 69 ? 17.627 -3.742 1.572 1.00 94.12 69 TYR A C 1
ATOM 547 O O . TYR A 1 69 ? 18.837 -3.519 1.630 1.00 94.12 69 TYR A O 1
ATOM 555 N N . ARG A 1 70 ? 17.139 -4.939 1.231 1.00 95.00 70 ARG A N 1
ATOM 556 C CA . ARG A 1 70 ? 17.970 -6.059 0.780 1.00 95.00 70 ARG A CA 1
ATOM 557 C C . ARG A 1 70 ? 17.375 -6.674 -0.482 1.00 95.00 70 ARG A C 1
ATOM 559 O O . ARG A 1 70 ? 16.256 -7.186 -0.463 1.00 95.00 70 ARG A O 1
ATOM 566 N N . ARG A 1 71 ? 18.144 -6.686 -1.576 1.00 92.69 71 ARG A N 1
ATOM 567 C CA . ARG A 1 71 ? 17.763 -7.379 -2.818 1.00 92.69 71 ARG A CA 1
ATOM 568 C C . ARG A 1 71 ? 17.633 -8.882 -2.560 1.00 92.69 71 ARG A C 1
ATOM 570 O O . ARG A 1 71 ? 18.483 -9.468 -1.897 1.00 92.69 71 ARG A O 1
ATOM 577 N N . THR A 1 72 ? 16.607 -9.513 -3.126 1.00 94.88 72 THR A N 1
ATOM 578 C CA . THR A 1 72 ? 16.447 -10.976 -3.100 1.00 94.88 72 THR A CA 1
ATOM 579 C C . THR A 1 72 ? 16.191 -11.520 -4.507 1.00 94.88 72 THR A C 1
ATOM 581 O O . THR A 1 72 ? 15.716 -10.768 -5.367 1.00 94.88 72 THR A O 1
ATOM 584 N N . PRO A 1 73 ? 16.456 -12.817 -4.767 1.00 95.88 73 PRO A N 1
ATOM 585 C CA . PRO A 1 73 ? 16.170 -13.441 -6.064 1.00 95.88 73 PRO A CA 1
ATOM 586 C C . PRO A 1 73 ? 14.695 -13.353 -6.478 1.00 95.88 73 PRO A C 1
ATOM 588 O O . PRO A 1 73 ? 14.385 -13.331 -7.663 1.00 95.88 73 PRO A O 1
ATOM 591 N N . ALA A 1 74 ? 13.779 -13.236 -5.509 1.00 93.94 74 ALA A N 1
ATOM 592 C CA . ALA A 1 74 ? 12.349 -13.085 -5.767 1.00 93.94 74 ALA A CA 1
ATOM 593 C C . ALA A 1 74 ? 11.976 -11.726 -6.386 1.00 93.94 74 ALA A C 1
ATOM 595 O O . ALA A 1 74 ? 10.920 -11.615 -7.006 1.00 93.94 74 ALA A O 1
ATOM 596 N N . TYR A 1 75 ? 12.828 -10.704 -6.248 1.00 94.69 75 TYR A N 1
ATOM 597 C CA . TYR A 1 75 ? 12.501 -9.339 -6.652 1.00 94.69 75 TYR A CA 1
ATOM 598 C C . TYR A 1 75 ? 12.219 -9.202 -8.152 1.00 94.69 75 TYR A C 1
ATOM 600 O O . TYR A 1 75 ? 11.188 -8.655 -8.537 1.00 94.69 75 TYR A O 1
ATOM 608 N N . LEU A 1 76 ? 13.135 -9.677 -9.005 1.00 94.38 76 LEU A N 1
ATOM 609 C CA . LEU A 1 76 ? 13.020 -9.489 -10.454 1.00 94.38 76 LEU A CA 1
ATOM 610 C C . LEU A 1 76 ? 11.800 -10.215 -11.043 1.00 94.38 76 LEU A C 1
ATOM 612 O O . LEU A 1 76 ? 11.048 -9.548 -11.755 1.00 94.38 76 LEU A O 1
ATOM 616 N N . PRO A 1 77 ? 11.527 -11.491 -10.703 1.00 95.25 77 PRO A N 1
ATOM 617 C CA . PRO A 1 77 ? 10.333 -12.179 -11.188 1.00 95.25 77 PRO A CA 1
ATOM 618 C C . PRO A 1 77 ? 9.016 -11.499 -10.792 1.00 95.25 77 PRO A C 1
ATOM 620 O O . PRO A 1 77 ? 8.087 -11.443 -11.597 1.00 95.25 77 PRO A O 1
ATOM 623 N N . VAL A 1 78 ? 8.926 -10.948 -9.573 1.00 95.00 78 VAL A N 1
ATOM 624 C CA . VAL A 1 78 ? 7.740 -10.190 -9.128 1.00 95.00 78 VAL A CA 1
ATOM 625 C C . VAL A 1 78 ? 7.641 -8.864 -9.885 1.00 95.00 78 VAL A C 1
ATOM 627 O O . VAL A 1 78 ? 6.610 -8.569 -10.488 1.00 95.00 78 VAL A O 1
ATOM 630 N N . ARG A 1 79 ? 8.733 -8.088 -9.939 1.00 93.31 79 ARG A N 1
ATOM 631 C CA . ARG A 1 79 ? 8.764 -6.768 -10.593 1.00 93.31 79 ARG A CA 1
ATOM 632 C C . ARG A 1 79 ? 8.447 -6.834 -12.087 1.00 93.31 79 ARG A C 1
ATOM 634 O O . ARG A 1 79 ? 7.797 -5.928 -12.608 1.00 93.31 79 ARG A O 1
ATOM 641 N N . ARG A 1 80 ? 8.918 -7.885 -12.764 1.00 94.31 80 ARG A N 1
ATOM 642 C CA . ARG A 1 80 ? 8.694 -8.142 -14.196 1.00 94.31 80 ARG A CA 1
ATOM 643 C C . ARG A 1 80 ? 7.349 -8.807 -14.487 1.00 94.31 80 ARG A C 1
ATOM 645 O O . ARG A 1 80 ? 7.044 -9.039 -15.650 1.00 94.31 80 ARG A O 1
ATOM 652 N N . ARG A 1 81 ? 6.537 -9.090 -13.459 1.00 94.19 81 ARG A N 1
ATOM 653 C CA . ARG A 1 81 ? 5.252 -9.805 -13.573 1.00 94.19 81 ARG A CA 1
ATOM 654 C C . ARG A 1 81 ? 5.383 -11.215 -14.166 1.00 94.19 81 ARG A C 1
ATOM 656 O O . ARG A 1 81 ? 4.388 -11.771 -14.618 1.00 94.19 81 ARG A O 1
ATOM 663 N N . GLU A 1 82 ? 6.575 -11.811 -14.114 1.00 96.75 82 GLU A N 1
ATOM 664 C CA . GLU A 1 82 ? 6.798 -13.227 -14.446 1.00 96.75 82 GLU A CA 1
ATOM 665 C C . GLU A 1 82 ? 6.097 -14.122 -13.412 1.00 96.75 82 GLU A C 1
ATOM 667 O O . GLU A 1 82 ? 5.558 -15.176 -13.737 1.00 96.75 82 GLU A O 1
ATOM 672 N N . ARG A 1 83 ? 6.040 -13.656 -12.156 1.00 93.94 83 ARG A N 1
ATOM 673 C CA . ARG A 1 83 ? 5.194 -14.212 -11.096 1.00 93.94 83 ARG A CA 1
ATOM 674 C C . ARG A 1 83 ? 4.114 -13.198 -10.737 1.00 93.94 83 ARG A C 1
ATOM 676 O O . ARG A 1 83 ? 4.424 -12.099 -10.280 1.00 93.94 83 ARG A O 1
ATOM 683 N N . ARG A 1 84 ? 2.846 -13.572 -10.921 1.00 95.38 84 ARG A N 1
ATOM 684 C CA . ARG A 1 84 ? 1.673 -12.732 -10.623 1.00 95.38 84 ARG A CA 1
ATOM 685 C C . ARG A 1 84 ? 0.942 -13.252 -9.386 1.00 95.38 84 ARG A C 1
ATOM 687 O O . ARG A 1 84 ? 0.880 -14.459 -9.180 1.00 95.38 84 ARG A O 1
ATOM 694 N N . GLY A 1 85 ? 0.396 -12.341 -8.585 1.00 96.44 85 GLY A N 1
ATOM 695 C CA . GLY A 1 85 ? -0.357 -12.650 -7.369 1.00 96.44 85 GLY A CA 1
ATOM 696 C C . GLY A 1 85 ? -0.141 -11.603 -6.277 1.00 96.44 85 GLY A C 1
ATOM 697 O O . GLY A 1 85 ? 0.500 -10.578 -6.513 1.00 96.44 85 GLY A O 1
ATOM 698 N N . CYS A 1 86 ? -0.653 -11.887 -5.081 1.00 97.69 86 CYS A N 1
ATOM 699 C CA . CYS A 1 86 ? -0.380 -11.116 -3.872 1.00 97.69 86 CYS A CA 1
ATOM 700 C C . CYS A 1 86 ? 0.752 -11.782 -3.079 1.00 97.69 86 CYS A C 1
ATOM 702 O O . CYS A 1 86 ? 0.663 -12.955 -2.712 1.00 97.69 86 CYS A O 1
ATOM 704 N N . PHE A 1 87 ? 1.822 -11.036 -2.803 1.00 97.56 87 PHE A N 1
ATOM 705 C CA . PHE A 1 87 ? 3.029 -11.558 -2.161 1.00 97.56 87 PHE A CA 1
ATOM 706 C C . PHE A 1 87 ? 3.234 -10.932 -0.785 1.00 97.56 87 PHE A C 1
ATOM 708 O O . PHE A 1 87 ? 3.137 -9.717 -0.627 1.00 97.56 87 PHE A O 1
ATOM 715 N N . ALA A 1 88 ? 3.581 -11.758 0.204 1.00 97.06 88 ALA A N 1
ATOM 716 C CA . ALA A 1 88 ? 4.071 -11.258 1.480 1.00 97.06 88 ALA A CA 1
ATOM 717 C C . ALA A 1 88 ? 5.463 -10.643 1.280 1.00 97.06 88 ALA A C 1
ATOM 719 O O . ALA A 1 88 ? 6.382 -11.301 0.786 1.00 97.06 88 ALA A O 1
ATOM 720 N N . VAL A 1 89 ? 5.606 -9.378 1.660 1.00 97.25 89 VAL A N 1
ATOM 721 C CA . VAL A 1 89 ? 6.842 -8.606 1.531 1.00 97.25 89 VAL A CA 1
ATOM 722 C C . VAL A 1 89 ? 7.111 -7.840 2.827 1.00 97.25 89 VAL A C 1
ATOM 724 O O . VAL A 1 89 ? 6.158 -7.428 3.485 1.00 97.25 89 VAL A O 1
ATOM 727 N N . PRO A 1 90 ? 8.380 -7.637 3.219 1.00 96.50 90 PRO A N 1
ATOM 728 C CA . PRO A 1 90 ? 8.716 -6.907 4.441 1.00 96.50 90 PRO A CA 1
ATOM 729 C C . PRO A 1 90 ? 8.343 -5.420 4.410 1.00 96.50 90 PRO A C 1
ATOM 731 O O . PRO A 1 90 ? 8.231 -4.818 5.471 1.00 96.50 90 PRO A O 1
ATOM 734 N N . MET A 1 91 ? 8.185 -4.808 3.230 1.00 95.81 91 MET A N 1
ATOM 735 C CA . MET A 1 91 ? 7.878 -3.381 3.124 1.00 95.81 91 MET A CA 1
ATOM 736 C C . MET A 1 91 ? 7.091 -3.064 1.850 1.00 95.81 91 MET A C 1
ATOM 738 O O . MET A 1 91 ? 7.441 -3.551 0.769 1.00 95.81 91 MET A O 1
ATOM 742 N N . VAL A 1 92 ? 6.066 -2.220 1.992 1.00 97.31 92 VAL A N 1
ATOM 743 C CA . VAL A 1 92 ? 5.343 -1.533 0.912 1.00 97.31 92 VAL A CA 1
ATOM 744 C C . VAL A 1 92 ? 5.245 -0.041 1.229 1.00 97.31 92 VAL A C 1
ATOM 746 O O . VAL A 1 92 ? 5.186 0.343 2.398 1.00 97.31 92 VAL A O 1
ATOM 749 N N . HIS A 1 93 ? 5.222 0.807 0.203 1.00 95.38 93 HIS A N 1
ATOM 750 C CA . HIS A 1 93 ? 5.089 2.258 0.354 1.00 95.38 93 HIS A CA 1
ATOM 751 C C . HIS A 1 93 ? 4.350 2.886 -0.840 1.00 95.38 93 HIS A C 1
ATOM 753 O O . HIS A 1 93 ? 3.793 2.172 -1.676 1.00 95.38 93 HIS A O 1
ATOM 759 N N . SER A 1 94 ? 4.311 4.218 -0.894 1.00 95.50 94 SER A N 1
ATOM 760 C CA . SER A 1 94 ? 3.655 5.044 -1.921 1.00 95.50 94 SER A CA 1
ATOM 761 C C . SER A 1 94 ? 2.122 4.946 -1.990 1.00 95.50 94 SER A C 1
ATOM 763 O O . SER A 1 94 ? 1.429 5.922 -1.711 1.00 95.50 94 SER A O 1
ATOM 765 N N . THR A 1 95 ? 1.578 3.781 -2.338 1.00 97.69 95 THR A N 1
ATOM 766 C CA . THR A 1 95 ? 0.134 3.508 -2.343 1.00 97.69 95 THR A CA 1
ATOM 767 C C . THR A 1 95 ? -0.133 2.228 -1.578 1.00 97.69 95 THR A C 1
ATOM 769 O O . THR A 1 95 ? 0.403 1.180 -1.934 1.00 97.69 95 THR A O 1
ATOM 772 N N . LEU A 1 96 ? -0.977 2.296 -0.552 1.00 98.06 96 LEU A N 1
ATOM 773 C CA . LEU A 1 96 ? -1.383 1.127 0.222 1.00 98.06 96 LEU A CA 1
ATOM 774 C C . LEU A 1 96 ? -2.778 1.313 0.818 1.00 98.06 96 LEU A C 1
ATOM 776 O O . LEU A 1 96 ? -3.147 2.410 1.232 1.00 98.06 96 LEU A O 1
ATOM 780 N N . LEU A 1 97 ? -3.526 0.219 0.884 1.00 98.69 97 LEU A N 1
ATOM 781 C CA . LEU A 1 97 ? -4.808 0.117 1.561 1.00 98.69 97 LEU A CA 1
ATOM 782 C C . LEU A 1 97 ? -4.608 -0.555 2.921 1.00 98.69 97 LEU A C 1
ATOM 784 O O . LEU A 1 97 ? -4.001 -1.628 3.011 1.00 98.69 97 LEU A O 1
ATOM 788 N N . LEU A 1 98 ? -5.151 0.070 3.960 1.00 98.56 98 LEU A N 1
ATOM 789 C CA . LEU A 1 98 ? -5.304 -0.503 5.290 1.00 98.56 98 LEU A CA 1
ATOM 790 C C . LEU A 1 98 ? -6.757 -0.942 5.485 1.00 98.56 98 LEU A C 1
ATOM 792 O O . LEU A 1 98 ? -7.664 -0.162 5.208 1.00 98.56 98 LEU A O 1
ATOM 796 N N . ASP A 1 99 ? -6.970 -2.159 5.985 1.00 98.50 99 ASP A N 1
ATOM 797 C CA . ASP A 1 99 ? -8.277 -2.616 6.482 1.00 98.50 99 ASP A CA 1
ATOM 798 C C . ASP A 1 99 ? -8.309 -2.427 8.002 1.00 98.50 99 ASP A C 1
ATOM 800 O O . ASP A 1 99 ? -7.691 -3.201 8.744 1.00 98.50 99 ASP A O 1
ATOM 804 N N . LEU A 1 100 ? -8.985 -1.367 8.449 1.00 98.31 100 LEU A N 1
ATOM 805 C CA . LEU A 1 100 ? -9.007 -0.923 9.844 1.00 98.31 100 LEU A CA 1
ATOM 806 C C . LEU A 1 100 ? -9.930 -1.771 10.726 1.00 98.31 100 LEU A C 1
ATOM 808 O O . LEU A 1 100 ? -9.818 -1.719 11.948 1.00 98.31 100 LEU A O 1
ATOM 812 N N . ARG A 1 101 ? -10.782 -2.611 10.127 1.00 97.50 101 ARG A N 1
ATOM 813 C CA . ARG A 1 101 ? -11.681 -3.524 10.855 1.00 97.50 101 ARG A CA 1
ATOM 814 C C . ARG A 1 101 ? -10.948 -4.726 11.452 1.00 97.50 101 ARG A C 1
ATOM 816 O O . ARG A 1 101 ? -11.503 -5.458 12.266 1.00 97.50 101 ARG A O 1
ATOM 823 N N . ARG A 1 102 ? -9.712 -4.991 11.014 1.00 96.69 102 ARG A N 1
ATOM 824 C CA . ARG A 1 102 ? -8.902 -6.107 11.517 1.00 96.69 102 ARG A CA 1
ATOM 825 C C . ARG A 1 102 ? -8.217 -5.731 12.824 1.00 96.69 102 ARG A C 1
ATOM 827 O O . ARG A 1 102 ? -7.533 -4.719 12.877 1.00 96.69 102 ARG A O 1
ATOM 834 N N . GLU A 1 103 ? -8.230 -6.628 13.808 1.00 95.25 103 GLU A N 1
ATOM 835 C CA . GLU A 1 103 ? -7.571 -6.418 15.112 1.00 95.25 103 GLU A CA 1
ATOM 836 C C . GLU A 1 103 ? -6.102 -5.976 14.990 1.00 95.25 103 GLU A C 1
ATOM 838 O O . GLU A 1 103 ? -5.659 -5.036 15.647 1.00 95.25 103 GLU A O 1
ATOM 843 N N . ARG A 1 104 ? -5.344 -6.593 14.070 1.00 94.44 104 ARG A N 1
ATOM 844 C CA . ARG A 1 104 ? -3.930 -6.249 13.821 1.00 94.44 104 ARG A CA 1
ATOM 845 C C . ARG A 1 104 ? -3.719 -4.810 13.341 1.00 94.44 104 ARG A C 1
ATOM 847 O O . ARG A 1 104 ? -2.611 -4.301 13.474 1.00 94.44 104 ARG A O 1
ATOM 854 N N . ALA A 1 105 ? -4.743 -4.157 12.788 1.00 94.94 105 ALA A N 1
ATOM 855 C CA . ALA A 1 105 ? -4.655 -2.762 12.373 1.00 94.94 105 ALA A CA 1
ATOM 856 C C . ALA A 1 105 ? -4.506 -1.810 13.567 1.00 94.94 105 ALA A C 1
ATOM 858 O O . ALA A 1 105 ? -3.944 -0.730 13.398 1.00 94.94 105 ALA A O 1
ATOM 859 N N . GLY A 1 106 ? -4.940 -2.208 14.771 1.00 94.00 106 GLY A N 1
ATOM 860 C CA . GLY A 1 106 ? -4.781 -1.413 15.994 1.00 94.00 106 GLY A CA 1
ATOM 861 C C . GLY A 1 106 ? -3.319 -1.194 16.398 1.00 94.00 106 GLY A C 1
ATOM 862 O O . GLY A 1 106 ? -2.990 -0.159 16.962 1.00 94.00 106 GLY A O 1
ATOM 863 N N . ALA A 1 107 ? -2.424 -2.118 16.032 1.00 94.62 107 ALA A N 1
ATOM 864 C CA . ALA A 1 107 ? -0.990 -2.015 16.311 1.00 94.62 107 ALA A CA 1
ATOM 865 C C . ALA A 1 107 ? -0.206 -1.222 15.247 1.00 94.62 107 ALA A C 1
ATOM 867 O O . ALA A 1 107 ? 1.003 -1.040 15.383 1.00 94.62 107 ALA A O 1
ATOM 868 N N . LEU A 1 108 ? -0.856 -0.776 14.164 1.00 95.56 108 LEU A N 1
ATOM 869 C CA . LEU A 1 108 ? -0.184 -0.004 13.120 1.00 95.56 108 LEU A CA 1
ATOM 870 C C . LEU A 1 108 ? 0.096 1.422 13.597 1.00 95.56 108 LEU A C 1
ATOM 872 O O . LEU A 1 108 ? -0.795 2.097 14.118 1.00 95.56 108 LEU A O 1
ATOM 876 N N . ALA A 1 109 ? 1.319 1.881 13.346 1.00 96.19 109 ALA A N 1
ATOM 877 C CA . ALA A 1 109 ? 1.750 3.251 13.561 1.00 96.19 109 ALA A CA 1
ATOM 878 C C . ALA A 1 109 ? 2.811 3.640 12.520 1.00 96.19 109 ALA A C 1
ATOM 880 O O . ALA A 1 109 ? 3.638 2.826 12.110 1.00 96.19 109 ALA A O 1
ATOM 881 N N . PHE A 1 110 ? 2.779 4.899 12.099 1.00 95.00 110 PHE A N 1
ATOM 882 C CA . PHE A 1 110 ? 3.829 5.563 11.331 1.00 95.00 110 PHE A CA 1
ATOM 883 C C . PHE A 1 110 ? 4.740 6.415 12.227 1.00 95.00 110 PHE A C 1
ATOM 885 O O . PHE A 1 110 ? 5.850 6.753 11.816 1.00 95.00 110 PHE A O 1
ATOM 892 N N . HIS A 1 111 ? 4.273 6.808 13.418 1.00 95.25 111 HIS A N 1
ATOM 893 C CA . HIS A 1 111 ? 5.015 7.653 14.351 1.00 95.25 111 HIS A CA 1
ATOM 894 C C . HIS A 1 111 ? 4.593 7.396 15.817 1.00 95.25 111 HIS A C 1
ATOM 896 O O . HIS A 1 111 ? 3.393 7.288 16.066 1.00 95.25 111 HIS A O 1
ATOM 902 N N . PRO A 1 112 ? 5.523 7.413 16.797 1.00 92.25 112 PRO A N 1
ATOM 903 C CA . PRO A 1 112 ? 6.976 7.481 16.613 1.00 92.25 112 PRO A CA 1
ATOM 904 C C . PRO A 1 112 ? 7.504 6.235 15.880 1.00 92.25 112 PRO A C 1
ATOM 906 O O . PRO A 1 112 ? 6.819 5.211 15.863 1.00 92.25 112 PRO A O 1
ATOM 909 N N . PRO A 1 113 ? 8.664 6.321 15.204 1.00 82.38 113 PRO A N 1
ATOM 910 C CA . PRO A 1 113 ? 9.300 5.125 14.669 1.00 82.38 113 PRO A CA 1
ATOM 911 C C . PRO A 1 113 ? 9.643 4.157 15.819 1.00 82.38 113 PRO A C 1
ATOM 913 O O . PRO A 1 113 ? 9.864 4.625 16.940 1.00 82.38 113 PRO A O 1
ATOM 916 N N . PRO A 1 114 ? 9.649 2.840 15.551 1.00 72.88 114 PRO A N 1
ATOM 917 C CA . PRO A 1 114 ? 10.060 1.832 16.524 1.00 72.88 114 PRO A CA 1
ATOM 918 C C . PRO A 1 114 ? 11.526 1.978 16.951 1.00 72.88 114 PRO A C 1
ATOM 920 O O . PRO A 1 114 ? 12.322 2.570 16.182 1.00 72.88 114 PRO A O 1
#

Sequence (114 aa):
VMRLRQEALEAARAMWADYLLFLDADNVLTNPDTLRLLMAENRTVVAPMLDSRAAYSNFWCGMTPQGYYRRTPAYLPVRRRERRGCFAVPMVHSTLLLDLRRERAGALAFHPPP

Nearest PDB structures (foldseek):
  6fxk-assembly1_A-2  TM=9.278E-01  e=1.676E-07  Homo sapiens
  6fxr-assembly1_A  TM=9.307E-01  e=2.361E-07  Homo sapiens
  8one-assembly1_A  TM=9.312E-01  e=3.105E-07  Homo sapiens
  6teu-assembly1_A  TM=9.214E-01  e=4.085E-07  Homo sapiens
  6tex-assembly1_A  TM=9.252E-01  e=6.600E-07  Homo sapiens

Foldseek 3Di:
DLVVVQVQLVVCVVVVPQKDKAADPPADDPDPCQVVVQVVVVDQKFFDWGDDPDLDTQFAQDADPVGHGDDDPVRPCVNVVVDDDGDDGPGGDNIMMGRCVDPVNVVDGSPDDD

InterPro domains:
  IPR029044 Nucleotide-diphospho-sugar transferases [G3DSA:3.90.550.10] (1-74)
  IPR029044 Nucleotide-diphospho-sugar transferases [SSF53448] (5-96)
  IPR050757 Collagen-modifying Glycosyltransferase 25 [PTHR10730] (2-110)

Solvent-accessible surface area (backbone atoms only — not comparable to full-atom values): 7206 Å² total; per-residue (Å²): 110,47,60,60,54,29,51,52,51,52,50,39,57,75,68,66,42,59,60,49,75,49,70,44,94,88,65,82,82,83,58,90,58,50,68,62,54,55,60,69,69,71,47,55,66,45,60,76,90,56,91,55,77,79,94,56,59,46,54,35,70,30,61,44,98,88,74,43,87,33,92,44,87,67,38,59,42,47,77,71,54,77,47,78,83,92,75,94,54,85,41,75,44,68,38,38,39,36,30,53,78,39,76,75,42,74,76,64,73,55,52,78,76,133